Protein AF-A0ABD0PEB8-F1 (afdb_monomer_lite)

Radius of gyration: 12.9 Å; chains: 1; bounding box: 30×18×38 Å

Secondary structure (DSSP, 8-state):
---HHHHHHHHHHHHHHHHHHHHTT-HHHHHHHHHHHHHHHHHHTS-GGGS--

Structure (mmCIF, N/CA/C/O backbone):
data_AF-A0ABD0PEB8-F1
#
_entry.id   AF-A0ABD0PEB8-F1
#
loop_
_atom_site.group_PDB
_atom_site.id
_atom_site.type_symbol
_atom_site.label_atom_id
_atom_site.label_alt_id
_atom_site.label_comp_id
_atom_site.label_asym_id
_atom_site.label_entity_id
_atom_site.label_seq_id
_atom_site.pdbx_PDB_ins_code
_atom_site.Cartn_x
_atom_site.Cartn_y
_atom_site.Cartn_z
_atom_site.occupancy
_atom_site.B_iso_or_equiv
_atom_site.auth_seq_id
_atom_site.auth_comp_id
_atom_site.auth_asym_id
_atom_site.auth_atom_id
_atom_site.pdbx_PDB_model_num
ATOM 1 N N . LEU A 1 1 ? -15.627 10.873 10.394 1.00 61.28 1 LEU A N 1
ATOM 2 C CA . LEU A 1 1 ? -15.212 9.733 11.246 1.00 61.28 1 LEU A CA 1
ATOM 3 C C . LEU A 1 1 ? -14.388 8.777 10.399 1.00 61.28 1 LEU A C 1
ATOM 5 O O . LEU A 1 1 ? -14.833 8.398 9.326 1.00 61.28 1 LEU A O 1
ATOM 9 N N . PHE A 1 2 ? -13.171 8.460 10.826 1.00 68.12 2 PHE A N 1
ATOM 10 C CA . PHE A 1 2 ? -12.313 7.511 10.119 1.00 68.12 2 PHE A CA 1
ATOM 11 C C . PHE A 1 2 ? -12.771 6.069 10.417 1.00 68.12 2 PHE A C 1
ATOM 13 O O . PHE A 1 2 ? -13.043 5.761 11.578 1.00 68.12 2 PHE A O 1
ATOM 20 N N . SER A 1 3 ? -12.886 5.213 9.392 1.00 83.62 3 SER A N 1
ATOM 21 C CA . SER A 1 3 ? -13.316 3.810 9.535 1.00 83.62 3 SER A CA 1
ATOM 22 C C . SER A 1 3 ? -12.117 2.8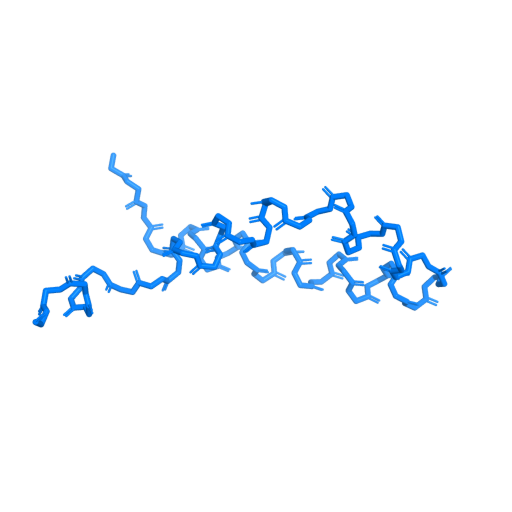68 9.565 1.00 83.62 3 SER A C 1
ATOM 24 O O . SER A 1 3 ? -11.265 2.931 8.679 1.00 83.62 3 SER A O 1
ATOM 26 N N . TRP A 1 4 ? -12.093 1.945 10.529 1.00 86.88 4 TRP A N 1
ATOM 27 C CA . TRP A 1 4 ? -11.070 0.899 10.618 1.00 86.88 4 TRP A CA 1
ATOM 28 C C . TRP A 1 4 ? -11.023 0.025 9.358 1.00 86.88 4 TRP A C 1
ATOM 30 O O . TRP A 1 4 ? -9.943 -0.226 8.833 1.00 86.88 4 TRP A O 1
ATOM 40 N N . SER A 1 5 ? -12.181 -0.344 8.796 1.00 89.19 5 SER A N 1
ATOM 41 C CA . SER A 1 5 ? -12.239 -1.139 7.559 1.00 89.19 5 SER A CA 1
ATOM 42 C C . SER A 1 5 ? -11.541 -0.446 6.386 1.00 89.19 5 SER A C 1
ATOM 44 O O . SER A 1 5 ? -10.875 -1.092 5.582 1.00 89.19 5 SER A O 1
ATOM 46 N N . ARG A 1 6 ? -11.632 0.888 6.323 1.00 91.00 6 ARG A N 1
ATOM 47 C CA . ARG A 1 6 ? -10.958 1.691 5.300 1.00 91.00 6 ARG A CA 1
ATOM 48 C C . ARG A 1 6 ? -9.449 1.742 5.530 1.00 91.00 6 ARG A C 1
ATOM 50 O O . ARG A 1 6 ? -8.700 1.694 4.563 1.00 91.00 6 ARG A O 1
ATOM 57 N N . ALA A 1 7 ? -9.004 1.808 6.785 1.00 91.69 7 ALA A N 1
ATOM 58 C CA . ALA A 1 7 ? -7.587 1.697 7.134 1.00 91.69 7 ALA A CA 1
ATOM 59 C C . ALA A 1 7 ? -6.994 0.371 6.661 1.00 91.69 7 ALA A C 1
ATOM 61 O O . ALA A 1 7 ? -5.972 0.372 5.980 1.00 91.69 7 ALA A O 1
ATOM 62 N N . VAL A 1 8 ? -7.674 -0.735 6.979 1.00 92.38 8 VAL A N 1
ATOM 63 C CA . VAL A 1 8 ? -7.245 -2.084 6.595 1.00 92.38 8 VAL A CA 1
ATOM 64 C C . VAL A 1 8 ? -7.178 -2.211 5.077 1.00 92.38 8 VAL A C 1
ATOM 66 O O . VAL A 1 8 ? -6.170 -2.671 4.560 1.00 92.38 8 VAL A O 1
ATOM 69 N N . GLN A 1 9 ? -8.186 -1.720 4.350 1.00 95.19 9 GLN A N 1
ATOM 70 C CA . GLN A 1 9 ? -8.168 -1.738 2.885 1.00 95.19 9 GLN A CA 1
ATOM 71 C C . GLN A 1 9 ? -6.973 -0.962 2.306 1.00 95.19 9 GLN A C 1
ATOM 73 O O . GLN A 1 9 ? -6.300 -1.450 1.400 1.00 95.19 9 GLN A O 1
ATOM 78 N N . ILE A 1 10 ? -6.687 0.236 2.829 1.00 95.00 10 ILE A N 1
ATOM 79 C CA . ILE A 1 10 ? -5.522 1.021 2.394 1.00 95.00 10 ILE A CA 1
ATOM 80 C C . ILE A 1 10 ? -4.229 0.267 2.716 1.00 95.00 10 ILE A C 1
ATOM 82 O O . ILE A 1 10 ? -3.324 0.254 1.886 1.00 95.00 10 ILE A O 1
ATOM 86 N N . ARG A 1 11 ? -4.144 -0.377 3.887 1.00 95.81 11 ARG A N 1
ATOM 87 C CA . ARG A 1 11 ? -2.971 -1.157 4.287 1.00 95.81 11 ARG A CA 1
ATOM 88 C C . ARG A 1 11 ? -2.722 -2.319 3.336 1.00 95.81 11 ARG A C 1
ATOM 90 O O . ARG A 1 11 ? -1.624 -2.418 2.809 1.00 95.81 11 ARG A O 1
ATOM 97 N N . THR A 1 12 ? -3.745 -3.122 3.059 1.00 97.19 12 THR A N 1
ATOM 98 C CA . THR A 1 12 ? -3.645 -4.255 2.134 1.00 97.19 12 THR A CA 1
ATOM 99 C C . THR A 1 12 ? -3.214 -3.804 0.740 1.00 97.19 12 THR A C 1
ATOM 101 O O . THR A 1 12 ? -2.324 -4.405 0.150 1.00 97.19 12 THR A O 1
ATOM 104 N N . ASN A 1 13 ? -3.788 -2.714 0.223 1.00 97.75 13 ASN A N 1
ATOM 105 C CA . ASN A 1 13 ? -3.390 -2.181 -1.081 1.00 97.75 13 ASN A CA 1
ATOM 106 C C . ASN A 1 13 ? -1.937 -1.689 -1.085 1.00 97.75 13 ASN A C 1
ATOM 108 O O . ASN A 1 13 ? -1.228 -1.874 -2.070 1.00 97.75 13 ASN A O 1
ATOM 112 N N . LEU A 1 14 ? -1.497 -1.057 0.004 1.00 97.69 14 LEU A N 1
ATOM 113 C CA . LEU A 1 14 ? -0.125 -0.584 0.143 1.00 97.69 14 LEU A CA 1
ATOM 114 C C . LEU A 1 14 ? 0.871 -1.747 0.211 1.00 97.69 14 LEU A C 1
ATOM 116 O O . LEU A 1 14 ? 1.911 -1.672 -0.435 1.00 97.69 14 LEU A O 1
ATOM 120 N N . ASP A 1 15 ? 0.538 -2.817 0.934 1.00 97.56 15 ASP A N 1
ATOM 121 C CA . ASP A 1 15 ? 1.367 -4.024 1.003 1.00 97.56 15 ASP A CA 1
ATOM 122 C C . ASP A 1 15 ? 1.516 -4.661 -0.396 1.00 97.56 15 ASP A C 1
ATOM 124 O O . ASP A 1 15 ? 2.632 -4.951 -0.814 1.00 97.56 15 ASP A O 1
ATOM 128 N N . LEU A 1 16 ? 0.433 -4.748 -1.185 1.00 98.31 16 LEU A N 1
ATOM 129 C CA . LEU A 1 16 ? 0.495 -5.238 -2.574 1.00 98.31 16 LEU A CA 1
ATOM 130 C C . LEU A 1 16 ? 1.411 -4.390 -3.474 1.00 98.31 16 LEU A C 1
ATOM 132 O O . LEU A 1 16 ? 2.144 -4.929 -4.302 1.00 98.31 16 LEU A O 1
ATOM 136 N N . VAL A 1 17 ? 1.370 -3.061 -3.333 1.00 98.00 17 VAL A N 1
ATOM 137 C CA . VAL A 1 17 ? 2.232 -2.153 -4.109 1.00 98.00 17 VAL A CA 1
ATOM 138 C C . VAL A 1 17 ? 3.698 -2.303 -3.703 1.00 98.00 17 VAL A C 1
ATOM 140 O O . VAL A 1 17 ? 4.565 -2.324 -4.575 1.00 98.00 17 VAL A O 1
ATOM 143 N N . LEU A 1 18 ? 3.981 -2.413 -2.403 1.00 97.75 18 LEU A N 1
ATOM 144 C CA . LEU A 1 18 ? 5.341 -2.603 -1.896 1.00 97.75 18 LEU A CA 1
ATOM 145 C C . LEU A 1 18 ? 5.930 -3.939 -2.360 1.00 97.75 18 LEU A C 1
ATOM 147 O O . LEU A 1 18 ? 7.062 -3.949 -2.840 1.00 97.75 18 LEU A O 1
ATOM 151 N N . ASP A 1 19 ? 5.156 -5.025 -2.307 1.00 98.31 19 ASP A N 1
ATOM 152 C CA . ASP A 1 19 ? 5.580 -6.340 -2.803 1.00 98.31 19 ASP A CA 1
ATOM 153 C C . ASP A 1 19 ? 5.869 -6.313 -4.310 1.00 98.31 19 ASP A C 1
ATOM 155 O O . ASP A 1 19 ? 6.885 -6.844 -4.76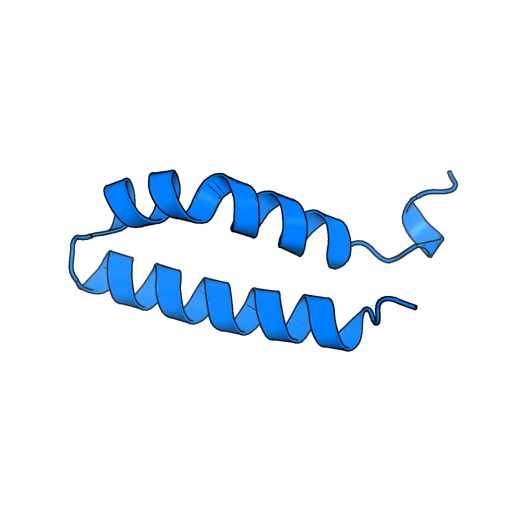8 1.00 98.31 19 ASP A O 1
ATOM 159 N N . TRP A 1 20 ? 5.017 -5.645 -5.094 1.00 98.31 20 TRP A N 1
ATOM 160 C CA . TRP A 1 20 ? 5.249 -5.481 -6.530 1.00 98.31 20 TRP A CA 1
ATOM 161 C C . TRP A 1 20 ? 6.531 -4.685 -6.821 1.00 98.31 20 TRP A C 1
ATOM 163 O O . TRP A 1 20 ? 7.345 -5.107 -7.645 1.00 98.31 20 TRP A O 1
ATOM 173 N N . LEU A 1 21 ? 6.749 -3.567 -6.122 1.00 98.31 21 LEU A N 1
ATOM 174 C CA . LEU A 1 21 ? 7.956 -2.747 -6.274 1.00 98.31 21 LEU A CA 1
ATOM 175 C C . LEU A 1 21 ? 9.216 -3.497 -5.830 1.00 98.31 21 LEU A C 1
ATOM 177 O O . LEU A 1 21 ? 10.251 -3.384 -6.486 1.00 98.31 21 LEU A O 1
ATOM 181 N N . GLN A 1 22 ? 9.126 -4.305 -4.773 1.00 97.75 22 GLN A N 1
ATOM 182 C CA . GLN A 1 22 ? 10.207 -5.186 -4.339 1.00 97.75 22 GLN A CA 1
ATOM 183 C C . GLN A 1 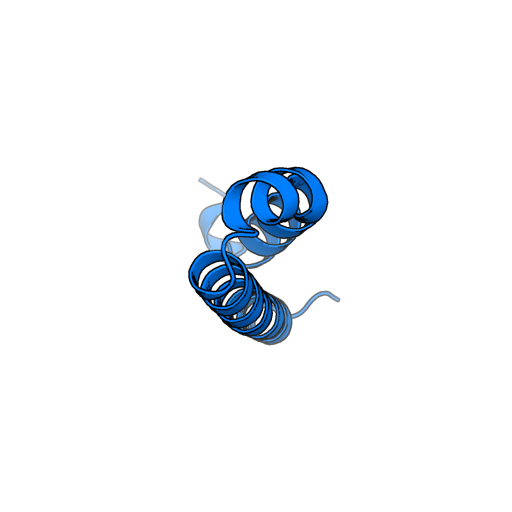22 ? 10.576 -6.187 -5.442 1.00 97.75 22 GLN A C 1
ATOM 185 O O . GLN A 1 22 ? 11.752 -6.309 -5.786 1.00 97.75 22 GLN A O 1
ATOM 190 N N . GLY A 1 23 ? 9.585 -6.860 -6.039 1.00 97.69 23 GLY A N 1
ATOM 191 C CA . GLY A 1 23 ? 9.793 -7.7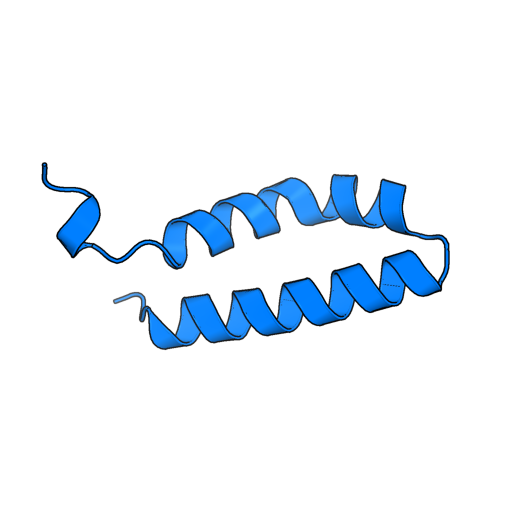87 -7.158 1.00 97.69 23 GLY A CA 1
ATOM 192 C C . GLY A 1 23 ? 10.361 -7.120 -8.418 1.00 97.69 23 GLY A C 1
ATOM 193 O O . GLY A 1 23 ? 11.066 -7.765 -9.190 1.00 97.69 23 GLY A O 1
ATOM 194 N N . ALA A 1 24 ? 10.112 -5.821 -8.599 1.00 98.12 24 ALA A N 1
ATOM 195 C CA . ALA A 1 24 ? 10.678 -5.006 -9.674 1.00 98.12 24 ALA A CA 1
ATOM 196 C C . ALA A 1 24 ? 12.090 -4.454 -9.372 1.00 98.12 24 ALA A C 1
ATOM 198 O O . ALA A 1 24 ? 12.647 -3.736 -10.201 1.00 98.12 24 ALA A O 1
ATOM 199 N N . GLY A 1 25 ? 12.671 -4.750 -8.203 1.00 97.81 25 GLY A N 1
ATOM 200 C CA . GLY A 1 25 ? 13.984 -4.234 -7.792 1.00 97.81 25 GLY A CA 1
ATOM 201 C C . GLY A 1 25 ? 13.971 -2.782 -7.293 1.00 97.81 25 GLY A C 1
ATOM 202 O O . GLY A 1 25 ? 15.025 -2.164 -7.180 1.00 97.81 25 GLY A O 1
ATOM 203 N N . LEU A 1 26 ? 12.793 -2.232 -6.981 1.00 98.25 26 LEU A N 1
ATOM 204 C CA . LEU A 1 26 ? 12.579 -0.856 -6.509 1.00 98.25 26 LEU A CA 1
ATOM 205 C C . LEU A 1 26 ? 12.280 -0.782 -4.997 1.00 98.25 26 LEU A C 1
ATOM 207 O O . LEU A 1 26 ? 11.746 0.217 -4.518 1.00 98.25 26 LEU A O 1
ATOM 211 N N . GLY A 1 27 ? 12.595 -1.833 -4.238 1.00 97.38 27 GLY A N 1
ATOM 212 C CA . GLY A 1 27 ? 12.245 -1.958 -2.818 1.00 97.38 27 GLY A CA 1
ATOM 213 C C . GLY A 1 27 ? 12.753 -0.817 -1.935 1.00 97.38 27 GLY A C 1
ATOM 214 O O . GLY A 1 27 ? 11.982 -0.233 -1.172 1.00 97.38 27 GLY A O 1
ATOM 215 N N . ASP A 1 28 ? 14.028 -0.450 -2.080 1.00 96.69 28 ASP A N 1
ATOM 216 C CA . ASP A 1 28 ? 14.666 0.561 -1.229 1.00 96.69 28 ASP A CA 1
ATOM 217 C C . ASP A 1 28 ? 14.025 1.944 -1.412 1.00 96.69 28 ASP A C 1
ATOM 219 O O . ASP A 1 28 ? 13.604 2.576 -0.439 1.00 96.69 28 ASP A O 1
ATOM 223 N N . ILE A 1 29 ? 13.850 2.377 -2.668 1.00 97.00 29 ILE A N 1
ATOM 224 C CA . ILE A 1 29 ? 13.220 3.667 -2.982 1.00 97.00 29 ILE A CA 1
ATOM 225 C C . ILE A 1 29 ? 11.733 3.677 -2.611 1.00 97.00 29 ILE A C 1
ATOM 227 O O . ILE A 1 29 ? 11.225 4.681 -2.111 1.00 97.00 29 ILE A O 1
ATOM 231 N N . ALA A 1 30 ? 11.029 2.555 -2.799 1.00 97.31 30 ALA A N 1
ATOM 232 C CA . ALA A 1 30 ? 9.627 2.420 -2.423 1.00 97.31 30 ALA A CA 1
ATOM 233 C C . ALA A 1 30 ? 9.441 2.540 -0.906 1.00 97.31 30 ALA A C 1
ATOM 235 O O . ALA A 1 30 ? 8.553 3.263 -0.448 1.00 97.31 30 ALA A O 1
ATOM 236 N N . SER A 1 31 ? 10.299 1.871 -0.133 1.00 94.81 31 SER A N 1
ATOM 237 C CA . SER A 1 31 ? 10.293 1.921 1.329 1.00 94.81 31 SER A CA 1
ATOM 238 C C . SER A 1 31 ? 10.546 3.337 1.841 1.00 94.81 31 SER A C 1
ATOM 240 O O . SER A 1 31 ? 9.809 3.815 2.706 1.00 94.81 31 SER A O 1
ATOM 242 N N . GLU A 1 32 ? 11.523 4.047 1.271 1.00 97.25 32 GLU A N 1
ATOM 243 C CA . GLU A 1 32 ? 11.826 5.428 1.651 1.00 97.25 32 GLU A CA 1
ATOM 244 C C . GLU A 1 32 ? 10.675 6.384 1.303 1.00 97.25 32 GLU A C 1
ATOM 246 O O . GLU A 1 32 ? 10.190 7.119 2.171 1.00 97.25 32 GLU A O 1
ATOM 251 N N . PHE A 1 33 ? 10.179 6.323 0.064 1.00 97.31 33 PHE A N 1
ATOM 252 C CA . PHE A 1 33 ? 9.129 7.214 -0.427 1.00 97.31 33 PHE A CA 1
ATOM 253 C C . PHE A 1 33 ? 7.789 6.996 0.293 1.00 97.31 33 PHE A C 1
ATOM 255 O O . PHE A 1 33 ? 7.106 7.954 0.665 1.00 97.31 33 PHE A O 1
ATOM 262 N N . LEU A 1 34 ? 7.408 5.738 0.539 1.00 97.12 34 LEU A N 1
ATOM 263 C CA . LEU A 1 34 ? 6.113 5.387 1.134 1.00 97.12 34 LEU A CA 1
ATOM 264 C C . LEU A 1 34 ? 6.143 5.318 2.666 1.00 97.12 34 LEU A C 1
ATOM 266 O O . LEU A 1 34 ? 5.083 5.194 3.283 1.00 97.12 34 LEU A O 1
ATOM 270 N N . LYS A 1 35 ? 7.308 5.476 3.308 1.00 97.00 35 LYS A N 1
ATOM 271 C CA . LYS A 1 35 ? 7.495 5.354 4.766 1.00 97.00 35 LYS A CA 1
ATOM 272 C C . LYS A 1 35 ? 6.428 6.075 5.587 1.00 97.00 35 LYS A C 1
ATOM 274 O O . LYS A 1 35 ? 5.821 5.490 6.485 1.00 97.00 35 LYS A O 1
ATOM 279 N N . LYS A 1 36 ? 6.178 7.353 5.288 1.00 96.88 36 LYS A N 1
ATOM 280 C CA . LYS A 1 36 ? 5.229 8.181 6.052 1.00 96.88 36 LYS A CA 1
ATOM 281 C C . LYS A 1 36 ? 3.790 7.682 5.912 1.00 96.88 36 LYS A C 1
ATOM 283 O O . LYS A 1 36 ? 3.038 7.690 6.891 1.00 96.88 36 LYS A O 1
ATOM 288 N N . LEU A 1 37 ? 3.418 7.230 4.716 1.00 95.12 37 LEU A N 1
ATOM 289 C CA . LEU A 1 37 ? 2.109 6.642 4.459 1.00 95.12 37 LEU A CA 1
ATOM 290 C C . LEU A 1 37 ? 1.974 5.305 5.193 1.00 95.12 37 LEU A C 1
ATOM 292 O O . LEU A 1 37 ? 1.001 5.125 5.921 1.00 95.12 37 LEU A O 1
ATOM 296 N N . SER A 1 38 ? 2.975 4.427 5.091 1.00 95.50 38 SER A N 1
ATOM 297 C CA . SER A 1 38 ? 3.010 3.135 5.786 1.00 95.50 38 SER A CA 1
ATOM 298 C C . SER A 1 38 ? 2.831 3.287 7.295 1.00 95.50 38 SER A C 1
ATOM 300 O O . SER A 1 38 ? 2.001 2.593 7.882 1.00 95.50 38 SER A O 1
ATOM 302 N N . VAL A 1 39 ? 3.541 4.230 7.924 1.00 95.06 39 VAL A N 1
ATOM 303 C CA . VAL A 1 39 ? 3.414 4.514 9.367 1.00 95.06 39 VAL A CA 1
ATOM 304 C C . VAL A 1 39 ? 2.014 5.020 9.714 1.00 95.06 39 VAL A C 1
ATOM 306 O O . VAL A 1 39 ? 1.396 4.5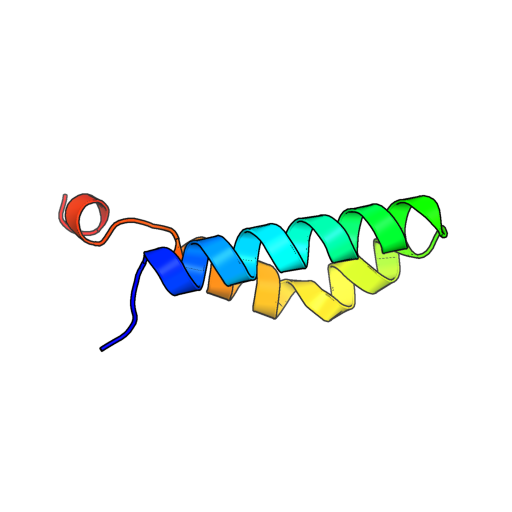34 10.660 1.00 95.06 39 VAL A O 1
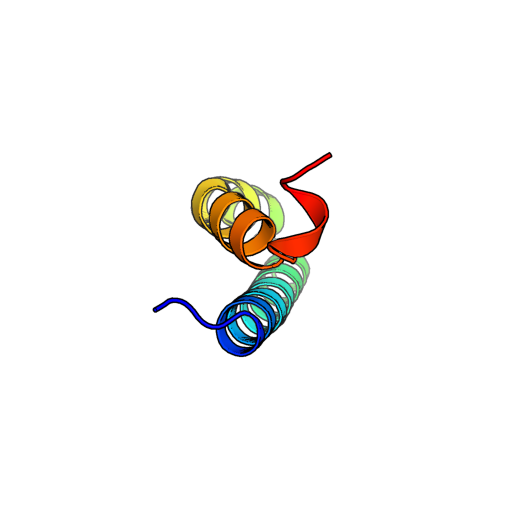ATOM 309 N N . THR A 1 40 ? 1.491 5.966 8.933 1.00 93.31 40 THR A N 1
ATOM 310 C CA . THR A 1 40 ? 0.168 6.564 9.168 1.00 93.31 40 THR A CA 1
ATOM 311 C C . THR A 1 40 ? -0.938 5.519 9.050 1.00 93.31 40 THR A C 1
ATOM 313 O O . THR A 1 40 ? -1.788 5.398 9.927 1.00 93.31 40 THR A O 1
ATOM 316 N N . VAL A 1 41 ? -0.916 4.727 7.982 1.00 91.75 41 VAL A N 1
ATOM 317 C CA . VAL A 1 41 ? -1.911 3.682 7.733 1.00 91.75 41 VAL A CA 1
ATOM 318 C C . VAL A 1 41 ? -1.805 2.573 8.778 1.00 91.75 41 VAL A C 1
ATOM 320 O O . VAL A 1 41 ? -2.835 2.106 9.259 1.00 91.75 41 VAL A O 1
ATOM 323 N N . ASN A 1 42 ? -0.588 2.205 9.198 1.00 92.19 42 ASN A N 1
ATOM 324 C CA . ASN A 1 42 ? -0.387 1.246 10.285 1.00 92.19 42 ASN A CA 1
ATOM 325 C C . ASN A 1 42 ? -1.022 1.734 11.594 1.00 92.19 42 ASN A C 1
ATOM 327 O O . ASN A 1 42 ? -1.757 0.989 12.235 1.00 92.19 42 ASN A O 1
ATOM 331 N N . PHE A 1 43 ? -0.815 3.006 11.949 1.00 90.31 43 PHE A N 1
ATOM 332 C CA . PHE A 1 43 ? -1.451 3.612 13.120 1.00 90.31 43 PHE A CA 1
ATOM 333 C C . PHE A 1 43 ? -2.982 3.578 13.025 1.00 90.31 43 PHE A C 1
ATOM 335 O O . PHE A 1 43 ? -3.665 3.232 13.986 1.00 90.31 43 PHE A O 1
ATOM 342 N N . LEU A 1 44 ? -3.533 3.872 11.848 1.00 88.06 44 LEU A N 1
ATOM 343 C CA . LEU A 1 44 ? -4.976 3.869 11.607 1.00 88.06 44 LEU A CA 1
ATOM 344 C C . LEU A 1 44 ? -5.602 2.460 11.629 1.00 88.06 44 LEU A C 1
ATOM 346 O O . LEU A 1 44 ? -6.814 2.336 11.821 1.00 88.06 44 LEU A O 1
ATOM 350 N N . CYS A 1 45 ? -4.796 1.409 11.457 1.00 88.75 45 CYS A N 1
ATOM 351 C CA . CYS A 1 45 ? -5.219 0.015 11.606 1.00 88.75 45 CYS A CA 1
ATOM 352 C C . CYS A 1 45 ? -5.280 -0.444 13.072 1.00 88.75 45 CYS A C 1
ATOM 354 O O . CYS A 1 45 ? -5.867 -1.494 13.346 1.00 88.75 45 CYS A O 1
ATOM 356 N N . ILE A 1 46 ? -4.721 0.319 14.020 1.00 85.75 46 ILE A N 1
ATOM 357 C CA . ILE A 1 46 ? -4.797 0.004 15.450 1.00 85.75 46 ILE A CA 1
ATOM 358 C C . ILE A 1 46 ? -6.240 0.247 15.929 1.00 85.75 46 ILE A C 1
ATOM 360 O O . ILE A 1 46 ? -6.749 1.368 15.816 1.00 85.75 46 ILE A O 1
ATOM 364 N N . PRO A 1 47 ? -6.936 -0.769 16.476 1.00 69.56 47 PRO A N 1
ATOM 365 C CA . PRO A 1 47 ? -8.269 -0.580 17.031 1.00 69.56 47 PRO A CA 1
ATOM 366 C C . PRO A 1 47 ? -8.226 0.434 18.177 1.00 69.56 47 PRO A C 1
ATOM 368 O O . PRO A 1 47 ? -7.413 0.303 19.092 1.00 69.56 47 PRO A O 1
ATOM 371 N N . LYS A 1 48 ? -9.140 1.412 18.181 1.00 64.31 48 LYS A N 1
ATOM 372 C CA . LYS A 1 48 ? -9.219 2.438 19.242 1.00 64.31 48 LYS A CA 1
ATOM 373 C C . LYS A 1 48 ? -9.356 1.852 20.653 1.00 64.31 48 LYS A C 1
ATOM 375 O O . LYS A 1 48 ? -8.926 2.481 21.610 1.00 64.31 48 LYS A O 1
ATOM 380 N N . THR A 1 49 ? -9.899 0.642 20.777 1.00 60.47 49 THR A N 1
ATOM 381 C CA . THR A 1 49 ? -10.015 -0.103 22.040 1.00 60.47 49 THR A CA 1
ATOM 382 C C . THR A 1 49 ? -8.671 -0.525 22.644 1.00 60.47 49 THR A C 1
ATOM 384 O O . THR A 1 49 ? -8.652 -0.926 23.799 1.00 60.47 49 THR A O 1
ATOM 387 N N . ARG A 1 50 ? -7.551 -0.427 21.907 1.00 55.00 50 ARG A N 1
ATOM 388 C CA . ARG A 1 50 ? -6.188 -0.701 22.407 1.00 55.00 50 ARG A CA 1
ATOM 389 C C . ARG A 1 50 ? -5.356 0.552 22.711 1.00 55.00 50 ARG A C 1
ATOM 391 O O . ARG A 1 50 ? -4.213 0.418 23.122 1.00 55.00 50 ARG A O 1
ATOM 398 N N . LEU A 1 51 ? -5.890 1.754 22.481 1.00 56.94 51 LEU A N 1
ATOM 399 C CA . LEU A 1 51 ? -5.193 3.020 22.770 1.00 56.94 51 LEU A CA 1
ATOM 400 C C . LEU A 1 51 ? -5.526 3.581 24.163 1.00 56.94 51 LEU A C 1
ATOM 402 O O . LEU A 1 51 ? -4.936 4.573 24.574 1.00 56.94 51 LEU A O 1
ATOM 406 N N . ILE A 1 52 ? -6.468 2.953 24.872 1.00 51.94 52 ILE A N 1
ATOM 407 C CA . ILE A 1 52 ? -6.843 3.264 26.253 1.00 51.94 52 ILE A CA 1
ATOM 408 C C . ILE A 1 52 ? -6.467 2.033 27.089 1.00 51.94 52 ILE A C 1
ATOM 410 O O . ILE A 1 52 ? -7.290 1.139 27.280 1.00 51.94 52 ILE A O 1
ATOM 414 N N . GLN A 1 53 ? -5.206 1.946 27.506 1.00 46.84 53 GLN A N 1
ATOM 415 C CA . GLN A 1 53 ? -4.764 1.103 28.620 1.00 46.84 53 GLN A CA 1
ATOM 416 C C . GLN A 1 53 ? -3.918 1.958 29.551 1.00 46.84 53 GLN A C 1
ATOM 418 O O . GLN A 1 53 ? -3.091 2.732 29.018 1.00 46.84 53 GLN A O 1
#

Sequence (53 aa):
LFSWSRAVQIRTNLDLVLDWLQGAGLGDIASEFLKKLSVTVNFLCIPKTRLIQ

Foldseek 3Di:
DDDLVVLVVLQVVLVVVLVVCVVVVNNVVSCVVCVVVNVVSVVSNDPPVVVPD

Organism: Cirrhinus mrigala (NCBI:txid683832)

pLDDT: mean 88.84, std 14.08, range [46.84, 98.31]

InterPro domains:
  IPR002710 Dilute domain [PF01843] (2-50)
  IPR002710 Dilute domain [PS51126] (1-53)
  IPR052072 Vascular development regulator domain-containing protein [PTHR16027] (2-52)